Protein AF-A0A9D8KWW8-F1 (afdb_monomer_lite)

Structure (mmCIF, N/CA/C/O backbone):
data_AF-A0A9D8KWW8-F1
#
_entry.id   AF-A0A9D8KWW8-F1
#
loop_
_atom_site.group_PDB
_atom_site.id
_atom_site.type_symbol
_atom_site.label_atom_id
_atom_site.label_alt_id
_atom_site.label_comp_id
_atom_site.label_asym_id
_atom_site.label_entity_id
_atom_site.label_seq_id
_atom_site.pdbx_PDB_ins_code
_atom_site.Cartn_x
_atom_site.Cartn_y
_atom_site.Cartn_z
_atom_site.occupancy
_atom_site.B_iso_or_equiv
_atom_site.auth_seq_id
_atom_site.auth_comp_id
_atom_site.auth_asym_id
_atom_site.auth_atom_id
_atom_site.pdbx_PDB_model_num
ATOM 1 N N . ARG A 1 1 ? -14.574 -3.383 -11.288 1.00 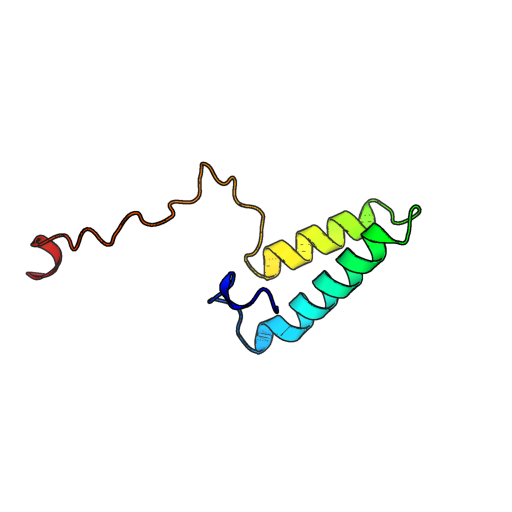44.56 1 ARG A N 1
ATOM 2 C CA . ARG A 1 1 ? -13.443 -3.464 -12.241 1.00 44.56 1 ARG A CA 1
ATOM 3 C C . ARG A 1 1 ? -12.177 -3.601 -11.418 1.00 44.56 1 ARG A C 1
ATOM 5 O O . ARG A 1 1 ? -12.053 -2.888 -10.432 1.00 44.56 1 ARG A O 1
ATOM 12 N N . GLU A 1 2 ? -11.325 -4.568 -11.736 1.00 49.09 2 GLU A N 1
ATOM 13 C CA . GLU A 1 2 ? -10.039 -4.753 -11.056 1.00 49.09 2 GLU A CA 1
ATOM 14 C C . GLU A 1 2 ? -9.151 -3.532 -11.356 1.00 49.09 2 GLU A C 1
ATOM 16 O O . GLU A 1 2 ? -9.107 -3.093 -12.500 1.00 49.09 2 GLU A O 1
ATOM 21 N N . GLN A 1 3 ? -8.465 -2.966 -10.357 1.00 56.91 3 GLN A N 1
ATOM 22 C CA . GLN A 1 3 ? -7.614 -1.762 -10.487 1.00 56.91 3 GLN A CA 1
ATOM 23 C C . GLN A 1 3 ? -6.338 -1.995 -11.332 1.00 56.91 3 GLN A C 1
ATOM 25 O O . GLN A 1 3 ? -5.397 -1.211 -11.277 1.00 56.91 3 GLN A O 1
ATOM 30 N N . VAL A 1 4 ? -6.288 -3.087 -12.098 1.00 55.69 4 VAL A N 1
ATOM 31 C CA . VAL A 1 4 ? -5.145 -3.513 -12.917 1.00 55.69 4 VAL A CA 1
ATOM 32 C C . VAL A 1 4 ? -4.805 -2.471 -13.982 1.00 55.69 4 VAL A C 1
ATOM 34 O O . VAL A 1 4 ? -3.628 -2.230 -14.224 1.00 55.69 4 VAL A O 1
ATOM 37 N N . GLU A 1 5 ? -5.812 -1.802 -14.554 1.00 57.66 5 GLU A N 1
ATOM 38 C CA . GLU A 1 5 ? -5.615 -0.711 -15.526 1.00 57.66 5 GLU A CA 1
ATOM 39 C C . GLU A 1 5 ? -4.796 0.455 -14.936 1.00 57.66 5 GLU A C 1
ATOM 41 O O . GLU A 1 5 ? -4.038 1.091 -15.658 1.00 57.66 5 GLU A O 1
ATOM 46 N N . ASN A 1 6 ? -4.874 0.681 -13.619 1.00 62.22 6 ASN A N 1
ATOM 47 C CA . ASN A 1 6 ? -4.139 1.740 -12.920 1.00 62.22 6 ASN A CA 1
ATOM 48 C C . ASN A 1 6 ? -2.769 1.281 -12.386 1.00 62.22 6 ASN A C 1
ATOM 50 O O . ASN A 1 6 ? -2.054 2.068 -11.770 1.00 62.22 6 ASN A O 1
ATOM 54 N N . MET A 1 7 ? -2.406 0.006 -12.571 1.00 70.44 7 MET A N 1
ATOM 55 C CA . MET A 1 7 ? -1.170 -0.585 -12.047 1.00 70.44 7 MET A CA 1
ATOM 56 C C . MET A 1 7 ? -0.520 -1.524 -13.082 1.00 70.44 7 MET A C 1
ATOM 58 O O . MET A 1 7 ? -0.431 -2.732 -12.842 1.00 70.44 7 MET A O 1
ATOM 62 N N . PRO A 1 8 ? -0.032 -1.009 -14.231 1.00 67.31 8 PRO A N 1
ATOM 63 C CA . PRO A 1 8 ? 0.542 -1.828 -15.307 1.00 67.31 8 PRO A CA 1
ATOM 64 C C . PRO A 1 8 ? 1.795 -2.623 -14.893 1.00 67.31 8 PRO A C 1
ATOM 66 O O . PRO A 1 8 ? 2.140 -3.615 -15.532 1.00 67.31 8 PRO A O 1
ATOM 69 N N . TRP A 1 9 ? 2.452 -2.246 -13.790 1.00 69.94 9 TRP A N 1
ATOM 70 C CA . TRP A 1 9 ? 3.581 -2.975 -13.195 1.00 69.94 9 TRP A CA 1
ATOM 71 C C . TRP A 1 9 ? 3.161 -4.224 -12.391 1.00 69.94 9 TRP A C 1
ATOM 73 O O . TRP A 1 9 ? 4.000 -4.972 -11.875 1.00 69.94 9 TRP A O 1
ATOM 83 N N . LEU A 1 10 ? 1.859 -4.475 -12.244 1.00 71.25 10 LEU A N 1
ATOM 84 C CA . LEU A 1 10 ? 1.338 -5.582 -11.457 1.00 71.25 10 LEU A CA 1
ATOM 85 C C . LEU A 1 10 ? 1.376 -6.906 -12.244 1.00 71.25 10 LEU A C 1
ATOM 87 O O . LEU A 1 10 ? 0.456 -7.246 -12.982 1.00 71.25 10 LEU A O 1
ATOM 91 N N . HIS A 1 11 ? 2.423 -7.709 -12.042 1.00 73.31 11 HIS A N 1
ATOM 92 C CA . HIS A 1 11 ? 2.535 -9.048 -12.636 1.00 73.31 11 HIS A CA 1
ATOM 93 C C . HIS A 1 11 ? 2.090 -10.172 -11.679 1.00 73.31 11 HIS A C 1
ATOM 95 O O . HIS A 1 11 ? 1.790 -9.956 -10.504 1.00 73.31 11 HIS A O 1
ATOM 101 N N . ALA A 1 12 ? 2.064 -11.419 -12.169 1.00 74.31 12 ALA A N 1
ATOM 102 C CA . ALA A 1 12 ? 1.548 -12.582 -11.433 1.00 74.31 12 ALA A CA 1
ATOM 103 C C . ALA A 1 12 ? 2.180 -12.803 -10.040 1.00 74.31 12 ALA A C 1
ATOM 105 O O . ALA A 1 12 ? 1.510 -13.317 -9.144 1.00 74.31 12 ALA A O 1
ATOM 106 N N . GLY A 1 13 ? 3.427 -12.367 -9.832 1.00 72.06 13 GLY A N 1
ATOM 107 C CA . GLY A 1 13 ? 4.121 -12.444 -8.540 1.00 72.06 13 GLY A CA 1
ATOM 108 C C . GLY A 1 13 ? 3.513 -11.543 -7.458 1.00 72.06 13 GLY A C 1
ATOM 109 O O . GLY A 1 13 ? 3.580 -11.865 -6.275 1.00 72.06 13 GLY A O 1
ATOM 110 N N . HIS A 1 14 ? 2.832 -10.464 -7.848 1.00 80.00 14 HIS A N 1
ATOM 111 C CA . HIS A 1 14 ? 2.209 -9.511 -6.929 1.00 80.00 14 HIS A CA 1
ATOM 112 C C . HIS A 1 14 ? 0.821 -9.941 -6.439 1.00 80.00 14 HIS A C 1
ATOM 114 O O . HIS A 1 14 ? 0.290 -9.346 -5.501 1.00 80.00 14 HIS A O 1
ATOM 120 N N . ARG A 1 15 ? 0.234 -11.002 -7.011 1.00 81.12 15 ARG A N 1
ATOM 121 C CA . ARG A 1 15 ? -1.134 -11.460 -6.692 1.00 81.12 15 ARG A CA 1
ATOM 122 C C . ARG A 1 15 ? -1.335 -11.766 -5.209 1.00 81.12 15 ARG A C 1
ATOM 124 O O . ARG A 1 15 ? -2.398 -11.476 -4.665 1.00 81.12 15 ARG A O 1
ATOM 131 N N . LEU A 1 16 ? -0.321 -12.333 -4.549 1.00 84.81 16 LEU A N 1
ATOM 132 C CA . LEU A 1 16 ? -0.398 -12.635 -3.119 1.00 84.81 16 LEU A CA 1
ATOM 133 C C . LEU A 1 16 ? -0.475 -11.352 -2.283 1.00 84.81 16 LEU A C 1
ATOM 135 O O . LEU A 1 16 ? -1.316 -11.259 -1.394 1.00 84.81 16 LEU A O 1
ATOM 139 N N . LEU A 1 17 ? 0.365 -10.364 -2.593 1.00 84.12 17 LEU A N 1
ATOM 140 C CA . LEU A 1 17 ? 0.398 -9.078 -1.897 1.00 84.12 17 LEU A CA 1
ATOM 141 C C . LEU A 1 17 ? -0.890 -8.285 -2.144 1.00 84.12 17 LEU A C 1
ATOM 143 O O . LEU A 1 17 ? -1.500 -7.818 -1.185 1.00 84.12 17 LEU A O 1
ATOM 147 N N . LEU A 1 18 ? -1.355 -8.222 -3.397 1.00 83.56 18 LEU A N 1
ATOM 148 C CA . LEU A 1 18 ? -2.612 -7.562 -3.753 1.00 83.56 18 LEU A CA 1
ATOM 149 C C . LEU A 1 18 ? -3.796 -8.171 -2.994 1.00 83.56 18 LEU A C 1
ATOM 151 O O . LEU A 1 18 ? -4.601 -7.447 -2.414 1.00 83.56 18 LEU A O 1
ATOM 155 N N . ARG A 1 19 ? -3.872 -9.506 -2.918 1.00 87.81 19 ARG A N 1
ATOM 156 C CA . ARG A 1 19 ? -4.923 -10.188 -2.154 1.00 87.81 19 ARG A CA 1
ATOM 157 C C . ARG A 1 19 ? -4.923 -9.774 -0.681 1.00 87.81 19 ARG A C 1
ATOM 159 O O . ARG A 1 19 ? -5.995 -9.543 -0.128 1.00 87.81 19 ARG A O 1
ATOM 166 N N . GLN A 1 20 ? -3.752 -9.677 -0.049 1.00 88.75 20 GLN A N 1
ATOM 167 C CA . GLN A 1 20 ? -3.656 -9.244 1.350 1.00 88.75 20 GLN A CA 1
ATOM 168 C C . GLN A 1 20 ? -4.093 -7.787 1.528 1.00 88.75 20 GLN A C 1
ATOM 170 O O . GLN A 1 20 ? -4.825 -7.488 2.469 1.00 88.75 20 GLN A O 1
ATOM 175 N N . VAL A 1 21 ? -3.709 -6.905 0.602 1.00 86.19 21 VAL A N 1
ATOM 176 C CA . VAL A 1 21 ? -4.133 -5.497 0.586 1.00 86.19 21 VAL A CA 1
ATOM 177 C C . VAL A 1 21 ? -5.655 -5.381 0.495 1.00 86.19 21 VAL A C 1
ATOM 179 O O . VAL A 1 21 ? -6.251 -4.685 1.312 1.00 86.19 21 VAL A O 1
ATOM 182 N N . CYS A 1 22 ? -6.302 -6.109 -0.420 1.00 86.00 22 CYS A N 1
ATOM 183 C CA . CYS A 1 22 ? -7.762 -6.083 -0.558 1.00 86.00 22 C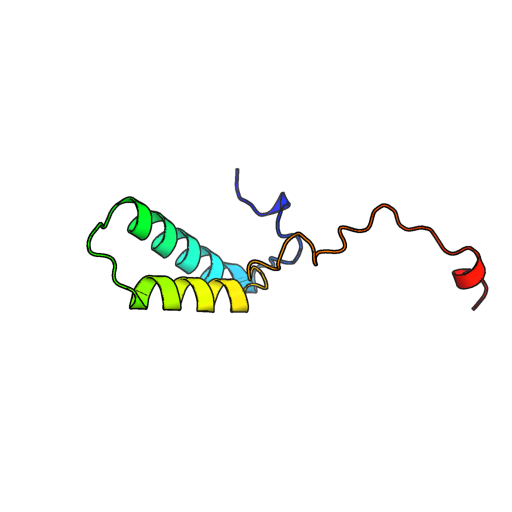YS A CA 1
ATOM 184 C C . CYS A 1 22 ? -8.483 -6.583 0.704 1.00 86.00 22 CYS A C 1
ATOM 186 O O . CYS A 1 22 ? -9.467 -5.983 1.129 1.00 86.00 22 CYS A O 1
ATOM 188 N N . ILE A 1 23 ? -7.990 -7.662 1.323 1.00 88.44 23 ILE A N 1
ATOM 189 C CA . ILE A 1 23 ? -8.571 -8.208 2.560 1.00 88.44 23 ILE A CA 1
ATOM 190 C C . ILE A 1 23 ? -8.431 -7.211 3.717 1.00 88.44 23 ILE A C 1
ATOM 192 O O . ILE A 1 23 ? -9.379 -7.014 4.479 1.00 88.44 23 ILE A O 1
ATOM 196 N N . LEU A 1 24 ? -7.259 -6.585 3.855 1.00 86.69 24 LEU A N 1
ATOM 197 C CA . LEU A 1 24 ? -7.007 -5.582 4.889 1.00 86.69 24 LEU A CA 1
ATOM 198 C C . LEU A 1 24 ? -7.876 -4.340 4.684 1.00 86.69 24 LEU A C 1
ATOM 200 O O . LEU A 1 24 ? -8.518 -3.914 5.639 1.00 86.69 24 LEU A O 1
ATOM 204 N N . GLY A 1 25 ? -7.963 -3.818 3.456 1.00 83.94 25 GLY A N 1
ATOM 205 C CA . GLY A 1 25 ? -8.811 -2.670 3.125 1.00 83.94 25 GLY A CA 1
ATOM 206 C C . GLY A 1 25 ? -10.286 -2.918 3.451 1.00 83.94 25 GLY A C 1
ATOM 207 O O . GLY A 1 25 ? -10.895 -2.132 4.168 1.00 83.94 25 GLY A O 1
ATOM 208 N N . ALA A 1 26 ? -10.836 -4.066 3.044 1.00 86.38 26 ALA A N 1
ATOM 209 C CA . ALA A 1 26 ? -12.226 -4.422 3.347 1.00 86.38 26 ALA A CA 1
ATOM 210 C C . ALA A 1 26 ? -12.499 -4.567 4.858 1.00 86.38 26 ALA A C 1
ATOM 212 O O . ALA A 1 26 ? -13.568 -4.195 5.347 1.00 86.38 26 ALA A O 1
ATOM 213 N N . ARG A 1 27 ? -11.533 -5.090 5.629 1.00 85.44 27 ARG A N 1
ATOM 214 C CA . ARG A 1 27 ? -11.651 -5.103 7.095 1.00 85.44 27 ARG A CA 1
ATOM 215 C C . ARG A 1 27 ? -11.632 -3.695 7.683 1.00 85.44 27 ARG A C 1
ATOM 217 O O . ARG A 1 27 ? -12.371 -3.468 8.628 1.00 85.44 27 ARG A O 1
ATOM 224 N N . MET A 1 28 ? -10.847 -2.759 7.148 1.00 82.56 28 MET A N 1
ATOM 225 C CA . MET A 1 28 ? -10.800 -1.384 7.671 1.00 82.56 28 MET A CA 1
ATOM 226 C C . MET A 1 28 ? -12.149 -0.668 7.564 1.00 82.56 28 MET A C 1
ATOM 228 O O . MET A 1 28 ? -12.485 0.125 8.436 1.00 82.56 28 MET A O 1
ATOM 232 N N . GLU A 1 29 ? -12.938 -0.975 6.535 1.00 83.06 29 GLU A N 1
ATOM 233 C CA . GLU A 1 29 ? -14.280 -0.406 6.350 1.00 83.06 29 GLU A CA 1
ATOM 234 C C . GLU A 1 29 ? -15.323 -0.973 7.328 1.00 83.06 29 GLU A C 1
ATOM 236 O O . GLU A 1 29 ? -16.335 -0.332 7.602 1.00 83.06 29 GLU A O 1
ATOM 241 N N . THR A 1 30 ? -15.096 -2.181 7.851 1.00 83.75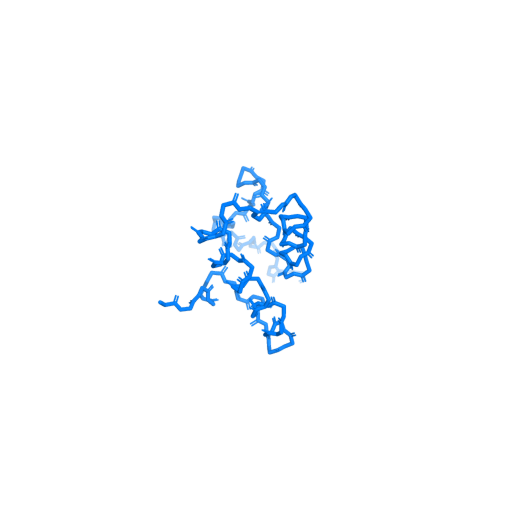 30 THR A N 1
ATOM 242 C CA . THR A 1 30 ? -16.111 -2.963 8.579 1.00 83.75 30 THR A CA 1
ATOM 243 C C . THR A 1 30 ? -15.762 -3.234 10.042 1.00 83.75 30 THR A C 1
ATOM 245 O O . THR A 1 30 ? -16.654 -3.515 10.841 1.00 83.75 30 THR A O 1
ATOM 248 N N . ASP A 1 31 ? -14.486 -3.136 10.415 1.00 82.88 31 ASP A N 1
ATOM 249 C CA . ASP A 1 31 ? -13.968 -3.407 11.753 1.00 82.88 31 ASP A CA 1
ATOM 250 C C . ASP A 1 31 ? -13.516 -2.097 12.428 1.00 82.88 31 ASP A C 1
ATOM 252 O O . ASP A 1 31 ? -12.359 -1.691 12.301 1.00 82.88 31 ASP A O 1
ATOM 256 N N . PRO A 1 32 ? -14.393 -1.428 13.202 1.00 77.75 32 PRO A N 1
ATOM 257 C CA . PRO A 1 32 ? -14.060 -0.180 13.892 1.00 77.75 32 PRO A CA 1
ATOM 258 C C . PRO A 1 32 ? -13.013 -0.352 15.006 1.00 77.75 32 PRO A C 1
ATOM 260 O O . PRO A 1 32 ? -12.564 0.635 15.585 1.00 77.75 32 PRO A O 1
ATOM 263 N N . LYS A 1 33 ? -12.619 -1.590 15.335 1.00 79.88 33 LYS A N 1
ATOM 264 C CA . LYS A 1 33 ? -11.541 -1.893 16.289 1.00 79.88 33 LYS A CA 1
ATOM 265 C C . LYS A 1 33 ? -10.213 -2.180 15.595 1.00 79.88 33 LYS A C 1
ATOM 267 O O . LYS A 1 33 ? -9.243 -2.541 16.266 1.00 79.88 33 LYS A O 1
ATOM 272 N N . MET A 1 34 ? -10.154 -2.057 14.272 1.00 78.62 34 MET A N 1
ATOM 273 C CA . MET A 1 34 ? -8.934 -2.303 13.530 1.00 78.62 34 MET A CA 1
ATOM 274 C C . MET A 1 34 ? -7.854 -1.296 13.947 1.00 78.62 34 MET A C 1
ATOM 276 O O . MET A 1 34 ? -7.975 -0.092 13.746 1.00 78.62 34 MET A O 1
ATOM 280 N N . GLY A 1 35 ? -6.816 -1.807 14.609 1.00 80.25 35 GLY A N 1
ATOM 281 C CA . GLY A 1 35 ? -5.789 -0.984 15.239 1.00 80.25 35 GLY A CA 1
ATOM 282 C C . GLY A 1 35 ? -4.729 -0.453 14.273 1.00 80.25 35 GLY A C 1
ATOM 283 O O . GLY A 1 35 ? -4.610 -0.888 13.127 1.00 80.25 35 GLY A O 1
ATOM 284 N N . VAL A 1 36 ? -3.878 0.435 14.795 1.00 80.06 36 VAL A N 1
ATOM 285 C CA . VAL A 1 36 ? -2.737 1.060 14.094 1.00 80.06 36 VAL A CA 1
ATOM 286 C C . VAL A 1 36 ? -1.825 0.033 13.409 1.00 80.06 36 VAL A C 1
ATOM 288 O O . VAL A 1 36 ? -1.314 0.285 12.321 1.00 80.06 36 VAL A O 1
ATOM 291 N N . SER A 1 37 ? -1.667 -1.158 13.992 1.00 80.88 37 SER A N 1
ATOM 292 C CA . SER A 1 37 ? -0.846 -2.236 13.428 1.00 80.88 37 SER A CA 1
ATOM 293 C C . SER A 1 37 ? -1.348 -2.744 12.072 1.00 80.88 37 SER A C 1
ATOM 295 O O . SER A 1 37 ? -0.542 -3.080 11.205 1.00 80.88 37 SER A O 1
ATOM 297 N N . ALA A 1 38 ? -2.663 -2.763 11.845 1.00 79.56 38 ALA A N 1
ATOM 298 C CA . ALA A 1 38 ? -3.238 -3.147 10.559 1.00 79.56 38 ALA A CA 1
ATOM 299 C C . ALA A 1 38 ? -3.012 -2.071 9.490 1.00 79.56 38 ALA A C 1
ATOM 301 O O . ALA A 1 38 ? -2.700 -2.405 8.348 1.00 79.56 38 ALA A O 1
ATOM 302 N N . MET A 1 39 ? -3.088 -0.791 9.868 1.00 81.31 39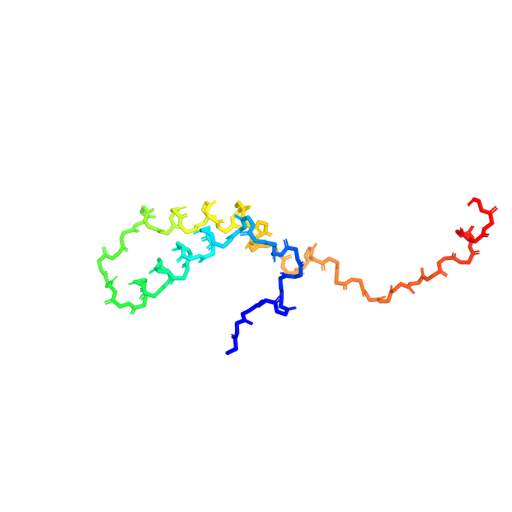 MET A N 1
ATOM 303 C CA . MET A 1 39 ? -2.753 0.320 8.971 1.00 81.31 39 MET A CA 1
ATOM 304 C C . MET A 1 39 ? -1.268 0.316 8.593 1.00 81.31 39 MET A C 1
ATOM 306 O O . MET A 1 39 ? -0.921 0.515 7.431 1.00 81.31 39 MET A O 1
ATOM 310 N N . GLN A 1 40 ? -0.385 0.010 9.547 1.00 86.31 40 GLN A N 1
ATOM 311 C CA . GLN A 1 40 ? 1.046 -0.165 9.281 1.00 86.31 40 GLN A CA 1
ATOM 312 C C . GLN A 1 40 ? 1.314 -1.352 8.345 1.00 86.31 40 GLN A C 1
ATOM 314 O O . GLN A 1 40 ? 2.115 -1.237 7.415 1.00 86.31 40 GLN A O 1
ATOM 319 N N . ALA A 1 41 ? 0.626 -2.480 8.552 1.00 85.88 41 ALA A N 1
ATOM 320 C CA . ALA A 1 41 ? 0.727 -3.642 7.673 1.00 85.88 41 ALA A CA 1
ATOM 321 C C . ALA A 1 41 ? 0.261 -3.316 6.246 1.00 85.88 41 ALA A C 1
ATOM 323 O O . ALA A 1 41 ? 0.944 -3.675 5.286 1.00 85.88 41 ALA A O 1
ATOM 324 N N . LEU A 1 42 ? -0.851 -2.588 6.106 1.00 84.06 42 LEU A N 1
ATOM 325 C CA . LEU A 1 42 ? -1.356 -2.129 4.815 1.00 84.06 42 LEU A CA 1
ATOM 326 C C . LEU A 1 42 ? -0.343 -1.220 4.108 1.00 84.06 42 LEU A C 1
ATOM 328 O O . LEU A 1 42 ? 0.022 -1.501 2.968 1.00 84.06 42 LEU A O 1
ATOM 332 N N . GLY A 1 43 ? 0.174 -0.196 4.795 1.00 82.31 43 GLY A N 1
ATOM 333 C CA . GLY A 1 43 ? 1.203 0.690 4.244 1.00 82.31 43 GLY A CA 1
ATOM 334 C C . GLY A 1 43 ? 2.438 -0.083 3.772 1.00 82.31 43 GLY A C 1
ATOM 335 O O . GLY A 1 43 ? 2.909 0.113 2.657 1.00 82.31 43 GLY A O 1
ATOM 336 N N . SER A 1 44 ? 2.901 -1.055 4.565 1.00 86.88 44 SER A N 1
ATOM 337 C CA . SER A 1 44 ? 4.050 -1.899 4.217 1.00 86.88 44 SER A CA 1
ATOM 338 C C . SER A 1 44 ? 3.809 -2.810 3.007 1.00 86.88 44 SER A C 1
ATOM 340 O O . SER A 1 44 ? 4.758 -3.145 2.293 1.00 86.88 44 SER A O 1
ATOM 342 N N . LEU A 1 45 ? 2.575 -3.269 2.785 1.00 86.81 45 LEU A N 1
ATOM 343 C CA . LEU A 1 45 ? 2.213 -4.071 1.614 1.00 86.81 45 LEU A CA 1
ATOM 344 C C . LEU A 1 45 ? 2.091 -3.201 0.361 1.00 86.81 45 LEU A C 1
ATOM 346 O O . LEU A 1 45 ? 2.582 -3.600 -0.692 1.00 86.81 45 LEU A O 1
ATOM 350 N N . LEU A 1 46 ? 1.517 -2.004 0.489 1.00 80.81 46 LEU A N 1
ATOM 351 C CA . LEU A 1 46 ? 1.434 -1.025 -0.596 1.00 80.81 46 LEU A CA 1
ATOM 352 C C . LEU A 1 46 ? 2.826 -0.580 -1.061 1.00 80.81 46 LEU A C 1
ATOM 354 O O . LEU A 1 46 ? 3.085 -0.594 -2.261 1.00 80.81 46 LEU A O 1
ATOM 358 N N . SER A 1 47 ? 3.764 -0.315 -0.141 1.00 83.38 47 SER A N 1
ATOM 359 C CA . SER A 1 47 ? 5.166 -0.041 -0.500 1.00 83.38 47 SER A CA 1
ATOM 360 C C . SER A 1 47 ? 5.806 -1.185 -1.290 1.00 83.38 47 SER A C 1
ATOM 362 O O . SER A 1 47 ? 6.499 -0.938 -2.271 1.00 83.38 47 SER A O 1
ATOM 364 N N . LYS A 1 48 ? 5.563 -2.448 -0.902 1.00 82.38 48 LYS A N 1
ATOM 365 C CA . LYS A 1 48 ? 6.100 -3.621 -1.623 1.00 82.38 48 LYS A CA 1
ATOM 366 C C . LYS A 1 48 ? 5.477 -3.811 -3.004 1.00 82.38 48 LYS A C 1
ATOM 368 O O . LYS A 1 48 ? 6.108 -4.407 -3.866 1.00 82.38 48 LYS A O 1
ATOM 373 N N . LEU A 1 49 ? 4.255 -3.325 -3.205 1.00 77.38 49 LEU A N 1
ATOM 374 C CA . LEU A 1 49 ? 3.588 -3.304 -4.505 1.00 77.38 49 LEU A CA 1
ATOM 375 C C . LEU A 1 49 ? 4.041 -2.132 -5.387 1.00 77.38 49 LEU A C 1
ATOM 377 O O . LEU A 1 49 ? 3.527 -2.001 -6.491 1.00 77.38 49 LEU A O 1
ATOM 381 N N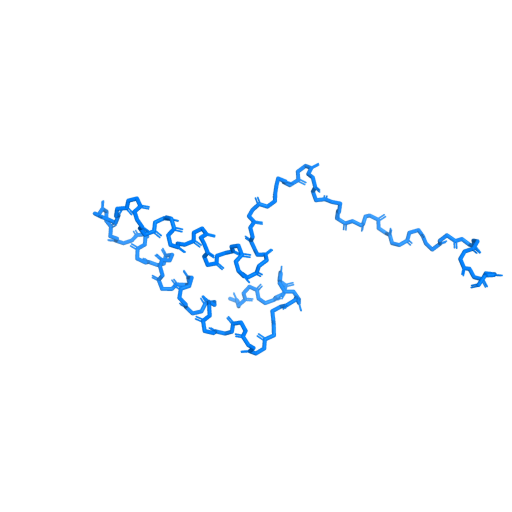 . GLY A 1 50 ? 4.930 -1.252 -4.909 1.00 73.50 50 GLY A N 1
ATOM 382 C CA . GLY A 1 50 ? 5.239 0.012 -5.586 1.00 73.50 50 GLY A CA 1
ATOM 383 C C . GLY A 1 50 ? 4.069 1.004 -5.584 1.00 73.50 50 GLY A C 1
ATOM 384 O O . GLY A 1 50 ? 4.166 2.066 -6.181 1.00 73.50 50 GLY A O 1
ATOM 385 N N . ALA A 1 51 ? 2.978 0.678 -4.886 1.00 69.75 51 ALA A N 1
ATOM 386 C CA . ALA A 1 51 ? 1.761 1.474 -4.767 1.00 69.75 51 ALA A CA 1
ATOM 387 C C . ALA A 1 51 ? 1.800 2.398 -3.540 1.00 69.75 51 ALA A C 1
ATOM 389 O O . ALA A 1 51 ? 0.758 2.770 -2.997 1.00 69.75 51 ALA A O 1
ATOM 390 N N . THR A 1 52 ? 2.996 2.729 -3.044 1.00 61.25 52 THR A N 1
ATOM 391 C CA . THR A 1 52 ? 3.143 3.792 -2.048 1.00 61.25 52 THR A CA 1
ATOM 392 C C . THR A 1 52 ? 2.461 5.040 -2.585 1.00 61.25 52 THR A C 1
ATOM 394 O O . THR A 1 52 ? 2.752 5.389 -3.728 1.00 61.25 52 THR A O 1
ATOM 397 N N . PRO A 1 53 ? 1.577 5.698 -1.809 1.00 56.81 53 PRO A N 1
ATOM 398 C CA . PRO A 1 53 ? 1.025 6.981 -2.206 1.00 56.81 53 PRO A CA 1
ATOM 399 C C . PRO A 1 53 ? 2.198 7.948 -2.325 1.00 56.81 53 PRO A C 1
ATOM 401 O O . PRO A 1 53 ? 2.725 8.460 -1.339 1.00 56.81 53 PRO A O 1
ATOM 404 N N . VAL A 1 54 ? 2.680 8.085 -3.549 1.00 59.22 54 VAL A N 1
ATOM 405 C CA . VAL A 1 54 ? 3.566 9.152 -3.958 1.00 59.22 54 VAL A CA 1
ATOM 406 C C . VAL A 1 54 ? 2.712 10.407 -3.919 1.00 59.22 54 VAL A C 1
ATOM 408 O O . VAL A 1 54 ? 1.545 10.390 -4.310 1.00 59.22 54 VAL A O 1
ATOM 411 N N . ASP A 1 55 ? 3.268 11.465 -3.346 1.00 53.75 55 ASP A N 1
ATOM 412 C CA . ASP A 1 55 ? 2.668 12.787 -3.422 1.00 53.75 55 ASP A CA 1
ATOM 413 C C . ASP A 1 55 ? 2.334 13.061 -4.894 1.00 53.75 55 ASP A C 1
ATOM 415 O O . ASP A 1 55 ? 3.232 13.045 -5.732 1.00 53.75 55 ASP A O 1
ATOM 419 N N . GLU A 1 56 ? 1.052 13.242 -5.217 1.00 55.69 56 GLU A N 1
ATOM 420 C CA . GLU A 1 56 ? 0.580 13.434 -6.594 1.00 55.69 56 GLU A CA 1
ATOM 421 C C . GLU A 1 56 ? 1.302 14.615 -7.259 1.00 55.69 56 GLU A C 1
ATOM 423 O O . GLU A 1 56 ? 1.640 14.565 -8.435 1.00 55.69 56 GLU A O 1
ATOM 428 N N . THR A 1 57 ? 1.701 15.622 -6.474 1.00 55.00 57 THR A N 1
ATOM 429 C CA . THR A 1 57 ? 2.495 16.768 -6.950 1.00 55.00 57 THR A CA 1
ATOM 430 C C . THR A 1 57 ? 3.946 16.421 -7.312 1.00 55.00 57 THR A C 1
ATOM 432 O O . THR A 1 57 ? 4.685 17.259 -7.831 1.00 55.00 57 THR A O 1
ATOM 435 N N . LYS A 1 58 ? 4.387 15.198 -7.008 1.00 50.75 58 LYS A N 1
ATOM 436 C CA . LYS A 1 58 ? 5.712 14.633 -7.302 1.00 50.75 58 LYS A CA 1
ATOM 437 C C . LYS A 1 58 ? 5.651 13.509 -8.331 1.00 50.75 58 LYS A C 1
ATOM 439 O O . LYS A 1 58 ? 6.703 12.994 -8.712 1.00 50.75 58 LYS A O 1
ATOM 444 N N . VAL A 1 59 ? 4.456 13.135 -8.785 1.00 61.19 59 VAL A N 1
ATOM 445 C CA . VAL A 1 59 ? 4.284 12.213 -9.903 1.00 61.19 59 VAL A CA 1
ATOM 446 C C . VAL A 1 59 ? 4.410 13.018 -11.186 1.00 61.19 59 VAL A C 1
ATOM 448 O O . VAL A 1 59 ? 3.537 13.809 -11.530 1.00 61.19 59 VAL A O 1
ATOM 451 N N . ASN A 1 60 ? 5.514 12.827 -11.908 1.00 58.47 60 ASN A N 1
ATOM 452 C CA . ASN A 1 60 ? 5.555 13.247 -13.300 1.00 58.47 60 ASN A CA 1
ATOM 453 C C . ASN A 1 60 ? 4.669 12.272 -14.086 1.00 58.47 60 ASN A C 1
ATOM 455 O O . ASN A 1 60 ? 5.045 11.118 -14.286 1.00 58.47 60 ASN A O 1
ATOM 459 N N . HIS A 1 61 ? 3.477 12.720 -14.473 1.00 61.28 61 HIS A N 1
ATOM 460 C CA . HIS A 1 61 ? 2.527 11.907 -15.230 1.00 61.28 61 HIS A CA 1
ATOM 461 C C . HIS A 1 61 ? 2.929 11.703 -16.696 1.00 61.28 61 HIS A C 1
ATOM 463 O O . HIS A 1 61 ? 2.197 11.020 -17.405 1.00 61.28 61 HIS A O 1
ATOM 469 N N . GLY A 1 62 ? 4.075 12.241 -17.136 1.00 51.88 62 GLY A N 1
ATOM 470 C CA . GLY A 1 62 ? 4.485 12.195 -18.532 1.00 51.88 62 GLY A CA 1
ATOM 471 C C . GLY A 1 62 ? 3.414 12.856 -19.389 1.00 51.88 62 GLY A C 1
ATOM 472 O O . GLY A 1 62 ? 2.63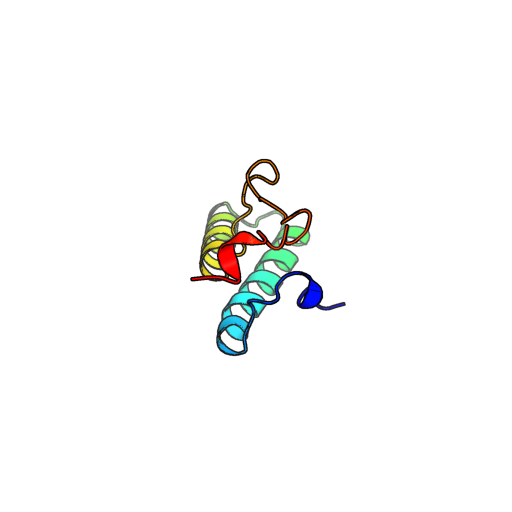1 12.176 -20.048 1.00 51.88 62 GLY A O 1
ATOM 473 N N . GLU A 1 63 ? 3.325 14.186 -19.343 1.00 55.28 63 GLU A N 1
ATOM 474 C CA . GLU A 1 63 ? 2.567 14.909 -20.364 1.00 55.28 63 GLU A CA 1
ATOM 475 C C . GLU A 1 63 ? 3.304 14.763 -21.697 1.00 55.28 63 GLU A C 1
ATOM 477 O O . GLU A 1 63 ? 4.130 15.594 -22.041 1.00 55.28 63 GLU A O 1
ATOM 482 N N . GLY A 1 64 ? 3.016 13.674 -22.411 1.00 51.72 64 GLY A N 1
ATOM 483 C CA . GLY A 1 64 ? 3.609 13.368 -23.705 1.00 51.72 64 GLY A CA 1
ATOM 484 C C . GLY A 1 64 ? 5.068 12.933 -23.600 1.00 51.72 64 GLY A C 1
ATOM 485 O O . GLY A 1 64 ? 5.899 13.559 -22.951 1.00 51.72 64 GLY A O 1
ATOM 486 N N . GLU A 1 65 ? 5.402 11.847 -24.283 1.00 53.22 65 GLU A N 1
ATOM 487 C CA . GLU A 1 65 ? 6.737 11.743 -24.858 1.00 53.22 65 GLU A CA 1
ATOM 488 C C . GLU A 1 65 ? 6.890 12.957 -25.790 1.00 53.22 65 GLU A C 1
ATOM 490 O O . GLU A 1 65 ? 6.415 12.941 -26.926 1.00 53.22 65 GLU A O 1
ATOM 495 N N . ASP A 1 66 ? 7.495 14.043 -25.306 1.00 56.56 66 ASP A N 1
ATOM 496 C CA . ASP A 1 66 ? 8.283 14.883 -26.198 1.00 56.56 66 ASP A CA 1
ATOM 497 C C . ASP A 1 66 ? 9.430 13.975 -26.650 1.00 56.56 66 ASP A C 1
ATOM 499 O O . ASP A 1 66 ? 10.439 13.829 -25.964 1.00 56.56 66 ASP A O 1
ATOM 503 N N . ASP A 1 67 ? 9.185 13.268 -27.758 1.00 57.84 67 ASP A N 1
ATOM 504 C CA . ASP A 1 67 ? 10.176 12.611 -28.605 1.00 57.84 67 ASP A CA 1
ATOM 505 C C . ASP A 1 67 ? 11.261 13.668 -28.872 1.00 57.84 67 ASP A C 1
ATOM 507 O O . ASP A 1 67 ? 11.125 14.474 -29.798 1.00 57.84 67 ASP A O 1
ATOM 511 N N . ASP A 1 68 ? 12.290 13.739 -28.022 1.00 63.22 68 ASP A N 1
ATOM 512 C CA . ASP A 1 68 ? 13.388 14.680 -28.197 1.00 63.22 68 ASP A CA 1
ATOM 513 C C . ASP A 1 68 ? 14.038 14.318 -29.541 1.00 63.22 68 ASP A C 1
ATOM 515 O O . ASP A 1 68 ? 14.557 13.204 -29.698 1.00 63.22 68 ASP A O 1
ATOM 519 N N . PRO A 1 69 ? 13.945 15.173 -30.577 1.00 60.44 69 PRO A N 1
ATOM 520 C CA . PRO A 1 69 ? 14.420 14.819 -31.910 1.00 60.44 69 PRO A CA 1
ATOM 521 C C . PRO A 1 69 ? 15.925 14.515 -31.933 1.00 60.44 69 PRO A C 1
ATOM 523 O O . PRO A 1 69 ? 16.393 13.878 -32.880 1.00 60.44 69 PRO A O 1
ATOM 526 N N . ASP A 1 70 ? 16.656 14.906 -30.886 1.00 62.88 70 ASP A N 1
ATOM 527 C CA . ASP A 1 70 ? 18.075 14.624 -30.702 1.00 62.88 70 ASP A CA 1
ATOM 528 C C . ASP A 1 70 ? 18.354 13.175 -30.242 1.00 62.88 70 ASP A C 1
ATOM 530 O O . ASP A 1 70 ? 19.428 12.650 -30.539 1.00 62.88 70 ASP A O 1
ATOM 534 N N . GLU A 1 71 ? 17.395 12.461 -29.634 1.00 62.09 71 GLU A N 1
ATOM 535 C CA . GLU A 1 71 ? 17.554 11.036 -29.270 1.00 62.09 71 GLU A CA 1
ATOM 536 C C . GLU A 1 71 ? 17.518 10.090 -30.487 1.00 62.09 71 GLU A C 1
ATOM 538 O O . GLU A 1 71 ? 17.925 8.935 -30.395 1.00 62.09 71 GLU A O 1
ATOM 543 N N . LYS A 1 72 ? 17.100 10.564 -31.671 1.00 59.47 72 LYS A N 1
ATOM 544 C CA . LYS A 1 72 ? 17.124 9.768 -32.919 1.00 59.47 72 LYS A CA 1
ATOM 545 C C . LYS A 1 72 ? 18.504 9.664 -33.574 1.00 59.47 72 LYS A C 1
ATOM 547 O O . LYS A 1 72 ? 18.646 8.921 -34.548 1.00 59.47 72 LYS A O 1
ATOM 552 N N . PHE A 1 73 ? 19.503 10.400 -33.087 1.00 60.12 73 PHE A N 1
ATOM 553 C CA . PHE A 1 73 ? 20.816 10.509 -33.733 1.00 60.12 73 PHE A CA 1
ATOM 554 C C . PHE A 1 73 ? 21.994 9.981 -32.900 1.00 60.12 73 PHE A C 1
ATOM 556 O O . PHE A 1 73 ? 23.132 10.086 -33.369 1.00 60.12 73 PHE A O 1
ATOM 563 N N . PHE A 1 74 ? 21.746 9.378 -31.732 1.00 59.06 74 PHE A N 1
ATOM 564 C CA . PHE A 1 74 ? 22.776 8.762 -30.886 1.00 59.06 74 PHE A CA 1
ATOM 565 C C . PHE A 1 74 ? 22.508 7.279 -30.618 1.00 59.06 74 PHE A C 1
ATOM 567 O O . PHE A 1 74 ? 21.347 6.916 -30.339 1.00 59.06 74 PHE A O 1
#

Sequence (74 aa):
REQVENMPWLHAGHRLLLRQVCILGARMETDPKMGVSAMQALGSLLSKLGATPVDETKVNHGEGEDDDPDEKFF

Foldseek 3Di:
DPCCVVQVVDDPVLVVLVVLLVVLVVCVVPPPPDDPVSVVVNQVSCVVSVNNPDPPVPDPPPPDPPVVVVVVPD

Organism: NCBI:txid83617

Secondary structure (DSSP, 8-state):
--GGGG-TT--GGGHHHHHHHHHHHHHHHH-TT--HHHHHHHHHHHHHTT-----GGG----S-----GGGGG-

pLDDT: mean 71.56, std 12.77, range [44.56, 88.75]

Radius of gyration: 17.52 Å; chains: 1; bounding box: 39×29×50 Å